Protein AF-A0A950RSN4-F1 (afdb_monomer)

Foldseek 3Di:
DDLVVVLVCLVVQAPFDKDAPPDPCQVVQQDAPQNVDDAHERIETAHQDDSSVLSLLVSCLVVVFDEAEDALRPPNVRSQHDRYGYRYYPLNQADKDADLVVLDIDGGQNHFQLSVCVVQVVSPHDDAAEPDRSHTGNVQLVVFGHDDCCVPHNTSVSVDDDDDDDDSVD

Nearest PDB structures (foldseek):
  6fyg-assembly3_C  TM=9.797E-01  e=1.050E-20  Streptomyces maritimus
  6fye-assembly1_B-2  TM=9.793E-01  e=4.672E-20  Streptomyces maritimus
  4xlo-assembly1_C  TM=9.795E-01  e=1.319E-19  Streptomyces maritimus
  6fyd-assembly1_D  TM=9.767E-01  e=3.273E-19  Streptomyces maritimus
  6fyb-assembly1_A  TM=9.782E-01  e=5.869E-19  Streptomyces maritimus

Sequence (170 aa):
MTIKERVAALPSSLRGRLLRADDEEYETARHIWNGMIDRHPDIVIRAAGAADVVAAVNFAREENLLLAVRAGGHSAAGNGVSDGGVTLDLSLMKGIRVDPAHRTVRAEAGVTWAEFDAETQAFGLATTGGVVSTTGIAGLTLGGGIGWLSRAYGLSADNLLSVDIVTADG

Secondary structure (DSSP, 8-state):
--HHHHHHHGGGG-SSEEE-TTSTTHHHHH--S-TT-----SEEEE-SSHHHHHHHHHHHHHTT--EEEESS---TT-TTS-SSSEEEE-TT---EEEETTTTEEEE-TT-BHHHHHHHHHTTT------SSTTSBHHHHHHT----TTHHHH--TGGG--------TT-

Radius of gyration: 16.84 Å; Cα contacts (8 Å, |Δi|>4): 342; chains: 1; bounding box: 40×31×46 Å

Mean predicted aligned error: 2.59 Å

pLDDT: mean 97.32, std 2.77, range [72.81, 98.81]

Structure (mmCIF, N/CA/C/O backbone):
data_AF-A0A950RSN4-F1
#
_entry.id   AF-A0A950RSN4-F1
#
loop_
_atom_site.group_PDB
_atom_site.id
_atom_site.type_symbol
_atom_site.label_atom_id
_atom_site.label_alt_id
_atom_site.label_comp_id
_atom_site.label_asym_id
_atom_site.label_entity_id
_atom_site.label_seq_id
_atom_site.pdbx_PDB_ins_code
_atom_site.Cartn_x
_atom_site.Cartn_y
_atom_site.Cartn_z
_atom_site.occupancy
_atom_site.B_iso_or_equiv
_atom_site.auth_seq_id
_atom_site.auth_comp_id
_atom_site.auth_asym_id
_atom_site.auth_atom_id
_atom_site.pdbx_PDB_model_num
ATOM 1 N N . MET A 1 1 ? -24.586 -5.580 19.148 1.00 72.81 1 MET A N 1
ATOM 2 C CA . MET A 1 1 ? -23.140 -5.651 19.419 1.00 72.81 1 MET A CA 1
ATOM 3 C C . MET A 1 1 ? -22.617 -4.227 19.394 1.00 72.81 1 MET A C 1
ATOM 5 O O . MET A 1 1 ? -22.988 -3.493 18.488 1.00 72.81 1 MET A O 1
ATOM 9 N N . THR A 1 2 ? -21.877 -3.799 20.409 1.00 89.81 2 THR A N 1
ATOM 10 C CA . THR A 1 2 ? -21.256 -2.466 20.445 1.00 89.81 2 THR A CA 1
ATOM 11 C C . THR A 1 2 ? -20.066 -2.409 19.483 1.00 89.81 2 THR A C 1
ATOM 13 O O . THR A 1 2 ? -19.487 -3.446 19.158 1.00 89.81 2 THR A O 1
ATOM 16 N N . ILE A 1 3 ? -19.648 -1.210 19.065 1.00 87.75 3 ILE A N 1
ATOM 17 C CA . ILE A 1 3 ? -18.449 -1.047 18.226 1.00 87.75 3 ILE A CA 1
ATOM 18 C C . ILE A 1 3 ? -17.203 -1.664 18.883 1.00 87.75 3 ILE A C 1
ATOM 20 O O . ILE A 1 3 ? -16.413 -2.322 18.217 1.00 87.75 3 ILE A O 1
ATOM 24 N N . LYS A 1 4 ? -17.071 -1.559 20.215 1.00 88.88 4 LYS A N 1
ATOM 25 C CA . LYS A 1 4 ? -15.979 -2.189 20.976 1.00 88.88 4 LYS A CA 1
ATOM 26 C C . LYS A 1 4 ? -15.986 -3.710 20.841 1.00 88.88 4 LYS A C 1
ATOM 28 O O . LYS A 1 4 ? -14.938 -4.311 20.625 1.00 88.88 4 LYS A O 1
ATOM 33 N N . GLU A 1 5 ? -17.159 -4.330 20.942 1.00 90.00 5 GLU A N 1
ATOM 34 C CA . GLU A 1 5 ? -17.309 -5.773 20.748 1.00 90.00 5 GLU A CA 1
ATOM 35 C C . GLU A 1 5 ? -16.973 -6.168 19.303 1.00 90.00 5 GLU A C 1
ATOM 37 O O . GLU A 1 5 ? -16.255 -7.144 19.092 1.00 90.00 5 GLU A O 1
ATOM 42 N N . ARG A 1 6 ? -17.429 -5.401 18.300 1.00 91.56 6 ARG A N 1
ATOM 43 C CA . ARG A 1 6 ? -17.130 -5.679 16.884 1.00 91.56 6 ARG A CA 1
ATOM 44 C C . ARG A 1 6 ? -15.639 -5.530 16.566 1.00 91.56 6 ARG A C 1
ATOM 46 O O . ARG A 1 6 ? -15.077 -6.411 15.922 1.00 91.56 6 ARG A O 1
ATOM 53 N N . VAL A 1 7 ? -14.973 -4.507 17.106 1.00 91.69 7 VAL A N 1
ATOM 54 C CA . VAL A 1 7 ? -13.507 -4.355 17.052 1.00 91.69 7 VAL A CA 1
ATOM 55 C C . VAL A 1 7 ? -12.792 -5.531 17.725 1.00 91.69 7 VAL A C 1
ATOM 57 O O . VAL A 1 7 ? -11.740 -5.956 17.251 1.00 91.69 7 VAL A O 1
ATOM 60 N N . ALA A 1 8 ? -13.321 -6.066 18.828 1.00 92.00 8 ALA A N 1
ATOM 61 C CA . ALA A 1 8 ? -12.741 -7.230 19.501 1.00 92.00 8 ALA A CA 1
ATOM 62 C C . ALA A 1 8 ? -12.890 -8.525 18.682 1.00 92.00 8 ALA A C 1
ATOM 64 O O . ALA A 1 8 ? -12.017 -9.388 18.749 1.00 92.00 8 ALA A O 1
ATOM 65 N N . ALA A 1 9 ? -13.955 -8.648 17.885 1.00 92.25 9 ALA A N 1
ATOM 66 C CA . ALA A 1 9 ? -14.208 -9.808 17.030 1.00 92.25 9 ALA A CA 1
ATOM 67 C C . ALA A 1 9 ? -13.478 -9.755 15.673 1.00 92.25 9 ALA A C 1
ATOM 69 O O . ALA A 1 9 ? -13.141 -10.807 15.127 1.00 92.25 9 ALA A O 1
ATOM 70 N N . LEU A 1 10 ? -13.197 -8.557 15.143 1.00 92.38 10 LEU A N 1
ATOM 71 C CA . LEU A 1 10 ? -12.601 -8.351 13.814 1.00 92.38 10 LEU A CA 1
ATOM 72 C C . LEU A 1 10 ? -11.305 -9.149 13.541 1.00 92.38 10 LEU A C 1
ATOM 74 O O . LEU A 1 10 ? -11.171 -9.663 12.428 1.00 92.38 10 LEU A O 1
ATOM 78 N N . PRO A 1 11 ? -10.381 -9.354 14.507 1.00 93.88 11 PRO A N 1
ATOM 79 C CA . PRO A 1 11 ? -9.185 -10.168 14.281 1.00 93.88 11 PRO A CA 1
ATOM 80 C C . PRO A 1 11 ? -9.476 -11.592 13.793 1.00 93.88 11 PRO A C 1
ATOM 82 O O . PRO A 1 11 ? -8.688 -12.142 13.038 1.00 93.88 11 PRO A O 1
ATOM 85 N N . SER A 1 12 ? -10.617 -12.183 14.165 1.00 92.56 12 SER A N 1
ATOM 86 C CA . SER A 1 12 ? -10.988 -13.538 13.724 1.00 92.56 12 SER A CA 1
ATOM 87 C C . SER A 1 12 ? -11.282 -13.646 12.221 1.00 92.56 12 SER A C 1
ATOM 89 O O . SER A 1 12 ? -11.231 -14.741 11.665 1.00 92.56 12 SER A O 1
ATOM 91 N N . SER A 1 13 ? -11.563 -12.518 11.563 1.00 91.31 13 SER A N 1
ATOM 92 C CA . SER A 1 13 ? -11.783 -12.428 10.114 1.00 91.31 13 SER A CA 1
ATOM 93 C C . SER A 1 13 ? -10.570 -11.924 9.329 1.00 91.31 13 SER A C 1
ATOM 95 O O . SER A 1 13 ? -10.645 -11.835 8.106 1.00 91.31 13 SER A O 1
ATOM 97 N N . LEU A 1 14 ? -9.466 -11.594 10.008 1.00 97.06 14 LEU A N 1
ATOM 98 C CA . LEU A 1 14 ? -8.251 -11.067 9.390 1.00 97.06 14 LEU A CA 1
ATOM 99 C C . LEU A 1 14 ? -7.146 -12.126 9.383 1.00 97.06 14 LEU A C 1
ATOM 101 O O . LEU A 1 14 ? -6.966 -12.870 10.345 1.00 97.06 14 LEU A O 1
ATOM 105 N N . ARG A 1 15 ? -6.369 -12.171 8.301 1.00 97.12 15 ARG A N 1
ATOM 106 C CA . ARG A 1 15 ? -5.088 -12.894 8.250 1.00 97.12 15 ARG A CA 1
ATOM 107 C C . ARG A 1 15 ? -3.931 -12.028 8.737 1.00 97.12 15 ARG A C 1
ATOM 109 O O . ARG A 1 15 ? -2.955 -12.548 9.269 1.00 97.12 15 ARG A O 1
ATOM 116 N N . GLY A 1 16 ? -4.035 -10.726 8.502 1.00 96.94 16 GLY A N 1
ATOM 117 C CA . GLY A 1 16 ? -3.139 -9.701 8.999 1.00 96.94 16 GLY A CA 1
ATOM 118 C C . GLY A 1 16 ? -3.394 -9.372 10.465 1.00 96.94 16 GLY A C 1
ATOM 119 O O . GLY A 1 16 ? -3.877 -10.194 11.243 1.00 96.94 16 GLY A O 1
ATOM 120 N N . ARG A 1 17 ? -3.043 -8.149 10.864 1.00 96.75 17 ARG A N 1
ATOM 121 C CA . ARG A 1 17 ? -3.115 -7.720 12.267 1.00 96.75 17 ARG A CA 1
ATOM 122 C C . ARG A 1 17 ? -3.981 -6.489 12.431 1.00 96.75 17 ARG A C 1
ATOM 124 O O . ARG A 1 17 ? -3.953 -5.589 11.600 1.00 96.75 17 ARG A O 1
ATOM 131 N N . LEU A 1 18 ? -4.698 -6.438 13.544 1.00 98.19 18 LEU A N 1
ATOM 132 C CA . LEU A 1 18 ? -5.344 -5.232 14.037 1.00 98.19 18 LEU A CA 1
ATOM 133 C C . LEU A 1 18 ? -4.519 -4.703 15.207 1.00 98.19 18 LEU A C 1
ATOM 135 O O . LEU A 1 18 ? -4.194 -5.475 16.106 1.00 98.19 18 LEU A O 1
ATOM 139 N N . LEU A 1 19 ? -4.199 -3.413 15.172 1.00 98.38 19 LEU A N 1
ATOM 140 C CA . LEU A 1 19 ? -3.484 -2.691 16.217 1.00 98.38 19 LEU A CA 1
ATOM 141 C C . LEU A 1 19 ? -4.392 -1.619 16.826 1.00 98.38 19 LEU A C 1
ATOM 143 O O . LEU A 1 19 ? -5.140 -0.947 16.109 1.00 98.38 19 LEU A O 1
ATOM 147 N N . ARG A 1 20 ? -4.298 -1.456 18.139 1.00 97.19 20 ARG A N 1
ATOM 148 C CA . ARG A 1 20 ? -4.988 -0.472 18.978 1.00 97.19 20 ARG A CA 1
ATOM 149 C C . ARG A 1 20 ? -3.960 0.362 19.732 1.00 97.19 20 ARG A C 1
ATOM 151 O O . ARG A 1 20 ? -2.798 -0.010 19.794 1.00 97.19 20 ARG A O 1
ATOM 158 N N . ALA A 1 21 ? -4.394 1.466 20.335 1.00 96.12 21 ALA A N 1
ATOM 159 C CA . ALA A 1 21 ? -3.505 2.394 21.037 1.00 96.12 21 ALA A CA 1
ATOM 160 C C . ALA A 1 21 ? -2.654 1.760 22.161 1.00 96.12 21 ALA A C 1
ATOM 162 O O . ALA A 1 21 ? -1.629 2.322 22.533 1.00 96.12 21 ALA A O 1
ATOM 163 N N . ASP A 1 22 ? -3.070 0.617 22.712 1.00 96.44 22 ASP A N 1
ATOM 164 C CA . ASP A 1 22 ? -2.346 -0.145 23.734 1.00 96.44 22 ASP A CA 1
ATOM 165 C C . ASP A 1 22 ? -1.348 -1.174 23.170 1.00 96.44 22 ASP A C 1
ATOM 167 O O . ASP A 1 22 ? -0.536 -1.709 23.926 1.00 96.44 22 ASP A O 1
ATOM 171 N N . ASP A 1 23 ? -1.363 -1.434 21.861 1.00 97.69 23 ASP A N 1
ATOM 172 C CA . ASP A 1 23 ? -0.409 -2.328 21.207 1.00 97.69 23 ASP A CA 1
ATOM 173 C C . ASP A 1 23 ? 0.943 -1.631 20.969 1.00 97.69 23 ASP A C 1
ATOM 175 O O . ASP A 1 23 ? 1.007 -0.515 20.455 1.00 97.69 23 ASP A O 1
ATOM 179 N N . GLU A 1 24 ? 2.049 -2.330 21.246 1.00 96.88 24 GLU A N 1
ATOM 180 C CA . GLU A 1 24 ? 3.423 -1.803 21.120 1.00 96.88 24 GLU A CA 1
ATOM 181 C C . GLU A 1 24 ? 3.738 -1.233 19.721 1.00 96.88 24 GLU A C 1
ATOM 183 O O . GLU A 1 24 ? 4.446 -0.238 19.578 1.00 96.88 24 GLU A O 1
ATOM 188 N N . GLU A 1 25 ? 3.180 -1.836 18.669 1.00 96.81 25 GLU A N 1
ATOM 189 C CA . GLU A 1 25 ? 3.423 -1.432 17.279 1.00 96.81 25 GLU A CA 1
ATOM 190 C C . GLU A 1 25 ? 2.577 -0.237 16.816 1.00 96.81 25 GLU A C 1
ATOM 192 O O . GLU A 1 25 ? 2.833 0.299 15.734 1.00 96.81 25 GLU A O 1
ATOM 197 N N . TYR A 1 26 ? 1.575 0.191 17.590 1.00 98.38 26 TYR A N 1
ATOM 198 C CA . TYR A 1 26 ? 0.606 1.205 17.163 1.00 98.38 26 TYR A CA 1
ATOM 199 C C . TYR A 1 26 ? 1.258 2.539 16.799 1.00 98.38 26 TYR A C 1
ATOM 201 O O . TYR A 1 26 ? 0.992 3.081 15.724 1.00 98.38 26 TYR A O 1
ATOM 209 N N . GLU A 1 27 ? 2.168 3.028 17.646 1.00 97.56 27 GLU A N 1
ATOM 210 C CA . GLU A 1 27 ? 2.859 4.301 17.413 1.00 97.56 27 GLU A CA 1
ATOM 211 C C . GLU A 1 27 ? 3.646 4.285 16.100 1.00 97.56 27 GLU A C 1
ATOM 213 O O . GLU A 1 27 ? 3.582 5.222 15.306 1.00 97.56 27 GLU A O 1
ATOM 218 N N . THR A 1 28 ? 4.319 3.174 15.803 1.00 96.12 28 THR A N 1
ATOM 219 C CA . TH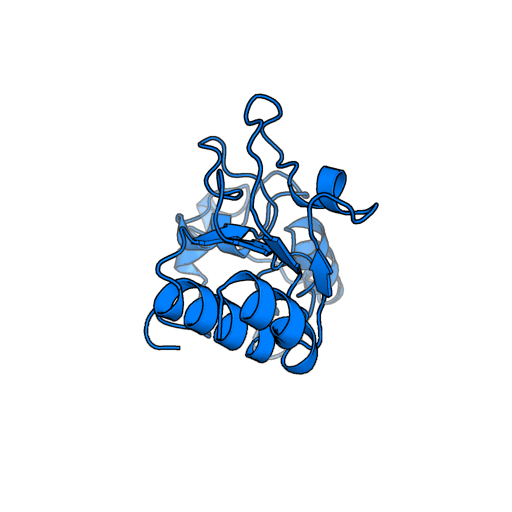R A 1 28 ? 5.043 3.037 14.533 1.00 96.12 28 THR A CA 1
ATOM 220 C C . THR A 1 28 ? 4.074 2.912 13.353 1.00 96.12 28 THR A C 1
ATOM 222 O O . THR A 1 28 ? 4.307 3.474 12.282 1.00 96.12 28 THR A O 1
ATOM 225 N N . ALA A 1 29 ? 2.962 2.195 13.534 1.00 96.69 29 ALA A N 1
ATOM 226 C CA . ALA A 1 29 ? 1.991 1.931 12.478 1.00 96.69 29 ALA A CA 1
ATOM 227 C C . ALA A 1 29 ? 1.175 3.171 12.065 1.00 96.69 29 ALA A C 1
ATOM 229 O O . ALA A 1 29 ? 0.759 3.265 10.906 1.00 96.69 29 ALA A O 1
ATOM 230 N N . ARG A 1 30 ? 0.973 4.143 12.965 1.00 97.38 30 ARG A N 1
ATOM 231 C CA . ARG A 1 30 ? 0.283 5.406 12.644 1.00 97.38 30 ARG A CA 1
ATOM 232 C C . ARG A 1 30 ? 1.200 6.461 12.011 1.00 97.38 30 ARG A C 1
ATOM 234 O O . ARG A 1 30 ? 0.716 7.312 11.268 1.00 97.38 30 ARG A O 1
ATOM 241 N N . HIS A 1 31 ? 2.516 6.411 12.250 1.00 97.00 31 HIS A N 1
ATOM 242 C CA . HIS A 1 31 ? 3.459 7.397 11.701 1.00 97.00 31 HIS A CA 1
ATOM 243 C C . HIS A 1 31 ? 3.618 7.264 10.188 1.00 97.00 31 HIS A C 1
ATOM 245 O O . HIS A 1 31 ? 3.931 6.192 9.665 1.00 97.00 31 HIS A O 1
ATOM 251 N N . ILE A 1 32 ? 3.456 8.380 9.483 1.00 97.50 32 ILE A N 1
ATOM 252 C CA . ILE A 1 32 ? 3.664 8.498 8.037 1.00 97.50 32 ILE A CA 1
ATOM 253 C C . ILE A 1 32 ? 4.906 9.346 7.733 1.00 97.50 32 ILE A C 1
ATOM 255 O O . ILE A 1 32 ? 5.496 9.944 8.626 1.00 97.50 32 ILE A O 1
ATOM 259 N N . TRP A 1 33 ? 5.305 9.421 6.460 1.00 97.38 33 TRP A N 1
ATOM 260 C CA . TRP A 1 33 ? 6.522 10.132 6.051 1.00 97.38 33 TRP A CA 1
ATOM 261 C C . TRP A 1 33 ? 6.514 11.623 6.428 1.00 97.38 33 TRP A C 1
ATOM 263 O O . TRP A 1 33 ? 7.547 12.171 6.809 1.00 97.38 33 TRP A O 1
ATOM 273 N N . ASN A 1 34 ? 5.358 12.291 6.329 1.00 96.94 34 ASN A N 1
ATOM 274 C CA . ASN A 1 34 ? 5.240 13.683 6.753 1.00 96.94 34 ASN A CA 1
ATOM 275 C C . ASN A 1 34 ? 5.122 13.757 8.283 1.00 96.94 34 ASN A C 1
ATOM 277 O O . ASN A 1 34 ? 4.021 13.678 8.823 1.00 96.94 34 ASN A O 1
ATOM 281 N N . GLY A 1 35 ? 6.252 13.969 8.960 1.00 96.31 35 GLY A N 1
ATOM 282 C CA . GLY A 1 35 ? 6.334 14.051 10.423 1.00 96.31 35 GLY A CA 1
ATOM 283 C C . GLY A 1 35 ? 5.607 15.238 11.069 1.00 96.31 35 GLY A C 1
ATOM 284 O O . GLY A 1 35 ? 5.577 15.328 12.289 1.00 96.31 35 GLY A O 1
ATOM 285 N N . MET A 1 36 ? 5.018 16.150 10.287 1.00 97.50 36 MET A N 1
ATOM 286 C CA . MET A 1 36 ? 4.128 17.193 10.819 1.00 97.50 36 MET A CA 1
ATOM 287 C C . MET A 1 36 ? 2.697 16.686 11.058 1.00 97.50 36 MET A C 1
ATOM 289 O O . MET A 1 36 ? 1.896 17.390 11.668 1.00 97.50 36 MET A O 1
ATOM 293 N N . ILE A 1 37 ? 2.348 15.505 10.539 1.00 98.19 37 ILE A N 1
ATOM 294 C CA . ILE A 1 37 ? 1.023 14.904 10.696 1.00 98.19 37 ILE A CA 1
ATOM 295 C C . ILE A 1 37 ? 1.048 13.963 11.899 1.00 98.19 37 ILE A C 1
ATOM 297 O O . ILE A 1 37 ? 1.606 12.871 11.826 1.00 98.19 37 ILE A O 1
ATOM 301 N N . ASP A 1 38 ? 0.395 14.380 12.979 1.00 98.06 38 ASP A N 1
ATOM 302 C CA . ASP A 1 38 ? 0.235 13.600 14.205 1.00 98.06 38 ASP A CA 1
ATOM 303 C C . ASP A 1 38 ? -1.254 13.297 14.426 1.00 98.06 38 ASP A C 1
ATOM 305 O O . ASP A 1 38 ? -2.002 14.120 14.948 1.00 98.06 38 ASP A O 1
ATOM 309 N N . ARG A 1 39 ? -1.710 12.142 13.931 1.00 98.50 39 ARG A N 1
ATOM 310 C CA . ARG A 1 39 ? -3.108 11.690 14.026 1.00 98.50 39 ARG A CA 1
ATOM 311 C C . ARG A 1 39 ? -3.193 10.340 14.726 1.00 98.50 39 ARG A C 1
ATOM 313 O O . ARG A 1 39 ? -2.227 9.570 14.698 1.00 98.50 39 ARG A O 1
ATOM 320 N N . HIS A 1 40 ? -4.349 10.064 15.324 1.00 98.50 40 HIS A N 1
ATOM 321 C CA . HIS A 1 40 ? -4.553 8.894 16.176 1.00 98.50 40 HIS A CA 1
ATOM 322 C C . HIS A 1 40 ? -5.770 8.082 15.699 1.00 98.50 40 HIS A C 1
ATOM 324 O O . HIS A 1 40 ? -6.890 8.355 16.127 1.00 98.50 40 HIS A O 1
ATOM 330 N N . PRO A 1 41 ? -5.588 7.095 14.798 1.00 98.50 41 PRO A N 1
ATOM 331 C CA . PRO A 1 41 ? -6.655 6.174 14.401 1.00 98.50 41 PRO A CA 1
ATOM 332 C C . PRO A 1 41 ? -7.192 5.385 15.600 1.00 98.50 41 PRO A C 1
ATOM 334 O O . PRO A 1 41 ? -6.404 4.992 16.460 1.00 98.50 41 PRO A O 1
ATOM 337 N N . ASP A 1 42 ? -8.488 5.057 15.625 1.00 98.19 42 ASP A N 1
ATOM 338 C CA . ASP A 1 42 ? -9.029 4.168 16.668 1.00 98.19 42 ASP A CA 1
ATOM 339 C C . ASP A 1 42 ? -8.442 2.757 16.527 1.00 98.19 42 ASP A C 1
ATOM 341 O O . ASP A 1 42 ? -8.140 2.091 17.520 1.00 98.19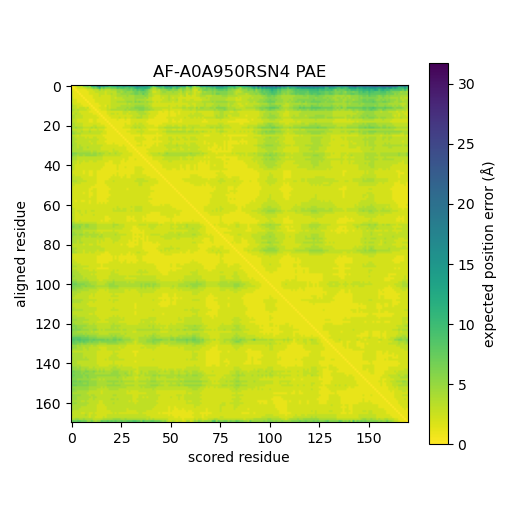 42 ASP A O 1
ATOM 345 N N . ILE A 1 43 ? -8.262 2.312 15.277 1.00 98.44 43 ILE A N 1
ATOM 346 C CA . ILE A 1 43 ? -7.599 1.055 14.927 1.00 98.44 43 ILE A CA 1
ATOM 347 C C . ILE A 1 43 ? -6.737 1.201 13.668 1.00 98.44 43 ILE A C 1
ATOM 349 O O . ILE A 1 43 ? -7.073 1.935 12.732 1.00 98.44 43 ILE A O 1
ATOM 353 N N . VAL A 1 44 ? -5.654 0.426 13.609 1.00 98.75 44 VAL A N 1
ATOM 354 C CA . VAL A 1 44 ? -4.860 0.216 12.392 1.00 98.75 44 VAL A CA 1
ATOM 355 C C . VAL A 1 44 ? -4.981 -1.242 11.965 1.00 98.75 44 VAL A C 1
ATOM 357 O O . VAL A 1 44 ? -4.665 -2.143 12.737 1.00 98.75 44 VAL A O 1
ATOM 360 N N . ILE A 1 45 ? -5.424 -1.497 10.736 1.00 98.69 45 ILE A N 1
ATOM 361 C CA . ILE A 1 45 ? -5.493 -2.845 10.161 1.00 98.69 45 ILE A CA 1
ATOM 362 C C . ILE A 1 45 ? -4.324 -3.004 9.196 1.00 98.69 45 ILE A C 1
ATOM 364 O O . ILE A 1 45 ? -4.324 -2.398 8.129 1.00 98.69 45 ILE A O 1
ATOM 368 N N . ARG A 1 46 ? -3.334 -3.821 9.557 1.00 98.56 46 ARG A N 1
ATOM 369 C CA . ARG A 1 46 ? -2.211 -4.192 8.690 1.00 98.56 46 ARG A CA 1
ATOM 370 C C . ARG A 1 46 ? -2.605 -5.416 7.873 1.00 98.56 46 ARG A C 1
ATOM 372 O O . ARG A 1 46 ? -2.552 -6.538 8.379 1.00 98.56 46 ARG A O 1
ATOM 379 N N . ALA A 1 47 ? -3.052 -5.190 6.643 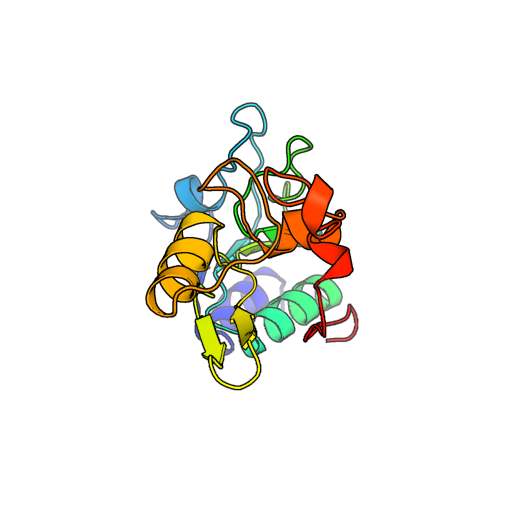1.00 98.62 47 ALA A N 1
ATOM 380 C CA . ALA A 1 47 ? -3.597 -6.223 5.771 1.00 98.62 47 ALA A CA 1
ATOM 381 C C . ALA A 1 47 ? -2.502 -7.157 5.244 1.00 98.62 47 ALA A C 1
ATOM 383 O O . ALA A 1 47 ? -1.473 -6.702 4.749 1.00 98.62 47 ALA A O 1
ATOM 384 N N . ALA A 1 48 ? -2.752 -8.465 5.294 1.00 98.12 48 ALA A N 1
ATOM 385 C CA . ALA A 1 48 ? -1.894 -9.484 4.689 1.00 98.12 48 ALA A CA 1
ATOM 386 C C . ALA A 1 48 ? -2.327 -9.861 3.260 1.00 98.12 48 ALA A C 1
ATOM 388 O O . ALA A 1 48 ? -1.656 -10.650 2.600 1.00 98.12 48 ALA A O 1
ATOM 389 N N . GLY A 1 49 ? -3.463 -9.347 2.779 1.00 97.81 49 GLY A N 1
ATOM 390 C CA . GLY A 1 49 ? -3.962 -9.620 1.434 1.00 97.81 49 GLY A CA 1
ATOM 391 C C . GLY A 1 49 ? -5.364 -9.065 1.184 1.00 97.81 49 GLY A C 1
ATOM 392 O O . GLY A 1 49 ? -5.963 -8.429 2.049 1.00 97.81 49 GLY A O 1
ATOM 393 N N . ALA A 1 50 ? -5.914 -9.350 0.001 1.00 97.50 50 ALA A N 1
ATOM 394 C CA . ALA A 1 50 ? -7.187 -8.784 -0.459 1.00 97.50 50 ALA A CA 1
ATOM 395 C C . ALA A 1 50 ? -8.387 -9.079 0.464 1.00 97.50 50 ALA A C 1
ATOM 397 O O . ALA A 1 50 ? -9.238 -8.215 0.645 1.00 97.50 50 ALA A O 1
ATOM 398 N N . ALA A 1 51 ? -8.444 -10.259 1.091 1.00 97.94 51 ALA A N 1
ATOM 399 C CA . ALA A 1 51 ? -9.525 -10.595 2.024 1.00 97.94 51 ALA A CA 1
ATOM 400 C C . ALA A 1 51 ? -9.565 -9.652 3.242 1.00 97.94 51 ALA A C 1
ATOM 402 O O . ALA A 1 51 ? -10.644 -9.262 3.683 1.00 97.94 51 ALA A O 1
ATOM 403 N N . ASP A 1 52 ? -8.398 -9.227 3.736 1.00 98.62 52 ASP A N 1
ATOM 404 C CA . ASP A 1 52 ? -8.309 -8.270 4.841 1.00 98.62 52 ASP A CA 1
ATOM 405 C C . ASP A 1 52 ? -8.722 -6.864 4.395 1.00 98.62 52 ASP A C 1
ATOM 407 O O . ASP A 1 52 ? -9.347 -6.137 5.163 1.00 98.62 52 ASP A O 1
ATOM 411 N N . VAL A 1 53 ? -8.414 -6.488 3.147 1.00 98.62 53 VAL A N 1
ATOM 412 C CA . VAL A 1 53 ? -8.862 -5.218 2.547 1.00 98.62 53 VAL A CA 1
ATOM 413 C C . VAL A 1 53 ? -10.388 -5.181 2.477 1.00 98.62 53 VAL A C 1
ATOM 415 O O . VAL A 1 53 ? -10.991 -4.216 2.939 1.00 98.62 53 VAL A O 1
ATOM 418 N N . VAL A 1 54 ? -11.016 -6.250 1.978 1.00 98.50 54 VAL A N 1
ATOM 419 C CA . VAL A 1 54 ? -12.482 -6.393 1.939 1.00 98.50 54 VAL A CA 1
ATOM 420 C C . VAL A 1 54 ? -13.075 -6.306 3.347 1.00 98.50 54 VAL A C 1
ATOM 422 O O . VAL A 1 54 ? -14.028 -5.560 3.572 1.00 98.50 54 VAL A O 1
ATOM 425 N N . ALA A 1 55 ? -12.499 -7.019 4.320 1.00 98.25 55 ALA A N 1
ATOM 426 C CA . ALA A 1 55 ? -12.959 -6.976 5.706 1.00 98.25 55 ALA A CA 1
ATOM 427 C C . ALA A 1 55 ? -12.852 -5.564 6.311 1.00 98.25 55 ALA A C 1
ATOM 429 O O . ALA A 1 55 ? -13.794 -5.101 6.951 1.00 98.25 55 ALA A O 1
ATOM 430 N N . ALA A 1 56 ? -11.744 -4.857 6.075 1.00 98.31 56 ALA A N 1
ATOM 431 C CA . ALA A 1 56 ? -11.530 -3.499 6.568 1.00 98.31 56 ALA A CA 1
ATOM 432 C C . ALA A 1 56 ? -12.497 -2.482 5.941 1.00 98.31 56 ALA A C 1
ATOM 434 O O . ALA A 1 56 ? -13.058 -1.654 6.660 1.00 98.31 56 ALA A O 1
ATOM 435 N N . VAL A 1 57 ? -12.725 -2.558 4.624 1.00 98.56 57 VAL A N 1
ATOM 436 C CA . VAL A 1 57 ? -13.664 -1.67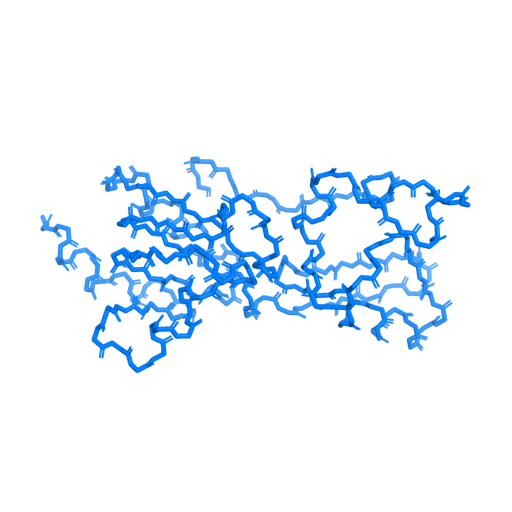4 3.914 1.00 98.56 57 VAL A CA 1
ATOM 437 C C . VAL A 1 57 ? -15.096 -1.905 4.393 1.00 98.56 57 VAL A C 1
ATOM 439 O O . VAL A 1 57 ? -15.782 -0.948 4.757 1.00 98.56 57 VAL A O 1
ATOM 442 N N . ASN A 1 58 ? -15.528 -3.166 4.474 1.00 98.06 58 ASN A N 1
ATOM 443 C CA . ASN A 1 58 ? -16.855 -3.512 4.981 1.00 98.06 58 ASN A CA 1
ATOM 444 C C . ASN A 1 58 ? -17.041 -3.059 6.432 1.00 98.06 58 ASN A C 1
ATOM 446 O O . ASN A 1 58 ? -18.066 -2.463 6.757 1.00 98.06 58 ASN A O 1
ATOM 450 N N . PHE A 1 59 ? -16.036 -3.271 7.287 1.00 97.75 59 PHE A N 1
ATOM 451 C CA . PHE A 1 59 ? -16.073 -2.833 8.678 1.00 97.75 59 PHE A CA 1
ATOM 452 C C . PHE A 1 59 ? -16.208 -1.310 8.797 1.00 97.75 59 PHE A C 1
ATOM 454 O O . PHE A 1 59 ? -17.101 -0.829 9.492 1.00 97.75 59 PHE A O 1
ATOM 461 N N . ALA A 1 60 ? -15.375 -0.546 8.082 1.00 97.94 60 ALA A N 1
ATOM 462 C CA . ALA A 1 60 ? -15.438 0.913 8.106 1.00 97.94 60 ALA A CA 1
ATOM 463 C C . ALA A 1 60 ? -16.791 1.439 7.602 1.00 97.94 60 ALA A C 1
ATOM 465 O O . ALA A 1 60 ? -17.359 2.346 8.209 1.00 97.94 60 ALA A O 1
ATOM 466 N N . ARG A 1 61 ? -17.349 0.835 6.544 1.00 97.81 61 ARG A N 1
ATOM 467 C CA . ARG A 1 61 ? -18.687 1.167 6.031 1.00 97.81 61 ARG A CA 1
ATOM 468 C C . ARG A 1 61 ? -19.780 0.882 7.059 1.00 97.81 61 ARG A C 1
ATOM 470 O O . ARG A 1 61 ? -20.620 1.739 7.312 1.00 97.81 61 ARG A O 1
ATOM 477 N N . GLU A 1 62 ? -19.803 -0.324 7.618 1.00 96.75 62 GLU A N 1
ATOM 478 C CA . GLU A 1 62 ? -20.865 -0.780 8.523 1.00 96.75 62 GLU A CA 1
ATOM 479 C C . GLU A 1 62 ? -20.871 -0.035 9.858 1.00 96.75 62 GLU A C 1
ATOM 481 O O . GLU A 1 62 ? -21.929 0.118 10.461 1.00 96.75 62 GLU A O 1
ATOM 486 N N . GLU A 1 63 ? -19.705 0.426 10.308 1.00 96.44 63 GLU A N 1
ATOM 487 C CA . GLU A 1 63 ? -19.547 1.236 11.521 1.00 96.44 63 GLU A CA 1
ATOM 488 C C . GLU A 1 63 ? -19.540 2.746 11.247 1.00 96.44 63 GLU A C 1
ATOM 490 O O . GLU A 1 63 ? -19.422 3.538 12.181 1.00 96.44 63 GLU A O 1
ATOM 495 N N . ASN A 1 64 ? -19.667 3.163 9.981 1.00 96.38 64 ASN A N 1
ATOM 496 C CA . ASN A 1 64 ? -19.596 4.564 9.557 1.00 96.38 64 ASN A CA 1
ATOM 497 C C . ASN A 1 64 ? -18.332 5.286 10.081 1.00 96.38 64 ASN A C 1
ATOM 499 O O . ASN A 1 64 ? -18.395 6.395 10.617 1.00 96.38 64 ASN A O 1
ATOM 503 N N . LEU A 1 65 ? -17.178 4.631 9.945 1.00 97.75 65 LEU A N 1
ATOM 504 C CA . LEU A 1 65 ? -15.879 5.144 10.372 1.00 97.75 65 LEU A CA 1
ATOM 505 C C . LEU A 1 65 ? -15.126 5.778 9.206 1.00 97.75 65 LEU A C 1
ATOM 507 O O . LEU A 1 65 ? -15.150 5.281 8.079 1.00 97.75 65 LEU A O 1
ATOM 511 N N . LEU A 1 66 ? -14.383 6.847 9.500 1.00 98.44 66 LEU A N 1
ATOM 512 C CA . LEU A 1 66 ? -13.412 7.397 8.560 1.00 98.44 66 LEU A CA 1
ATOM 513 C C . LEU A 1 66 ? -12.373 6.322 8.220 1.00 98.44 66 LEU A C 1
ATOM 515 O O . LEU A 1 66 ? -11.763 5.755 9.124 1.00 98.44 66 LEU A O 1
ATOM 519 N N . LEU A 1 67 ? -12.156 6.076 6.929 1.00 98.69 67 LEU A N 1
ATOM 520 C CA . LEU A 1 67 ? -11.156 5.133 6.436 1.00 98.69 67 LEU A CA 1
ATOM 521 C C . LEU A 1 67 ? -10.015 5.887 5.747 1.00 98.69 67 LEU A C 1
ATOM 523 O O . LEU A 1 67 ? -10.220 6.522 4.713 1.00 98.69 67 LEU A O 1
ATOM 527 N N . ALA A 1 68 ? -8.806 5.783 6.295 1.00 98.75 68 ALA A N 1
ATOM 528 C CA . ALA A 1 68 ? -7.573 6.148 5.604 1.00 98.75 68 ALA A CA 1
ATOM 529 C C . ALA A 1 68 ? -6.903 4.892 5.036 1.00 98.75 68 ALA A C 1
ATOM 531 O O . ALA A 1 68 ? -6.898 3.844 5.678 1.00 98.75 68 ALA A O 1
ATOM 532 N N . VAL A 1 69 ? -6.309 4.998 3.846 1.00 98.69 69 VAL A N 1
ATOM 533 C CA . VAL A 1 69 ? -5.596 3.887 3.197 1.00 98.69 69 VAL A CA 1
ATOM 534 C C . VAL A 1 69 ? -4.133 4.258 3.013 1.00 98.69 69 VAL A C 1
ATOM 536 O O . VAL A 1 69 ? -3.797 5.309 2.460 1.00 98.69 69 VAL A O 1
ATOM 539 N N . ARG A 1 70 ? -3.246 3.371 3.459 1.00 98.25 70 ARG A N 1
ATOM 540 C CA . ARG A 1 70 ? -1.801 3.563 3.454 1.00 98.25 70 ARG A CA 1
ATOM 541 C C . ARG A 1 70 ? -1.114 2.474 2.640 1.00 98.25 70 ARG A C 1
ATOM 543 O O . ARG A 1 70 ? -1.210 1.301 2.961 1.00 98.25 70 ARG A O 1
ATOM 550 N N . ALA A 1 71 ? -0.348 2.890 1.634 1.00 96.25 71 ALA A N 1
ATOM 551 C CA . ALA A 1 71 ? 0.696 2.070 1.016 1.00 96.25 71 ALA A CA 1
ATOM 552 C C . ALA A 1 71 ? 2.067 2.448 1.615 1.00 96.25 71 ALA A C 1
ATOM 554 O O . ALA A 1 71 ? 2.334 2.195 2.783 1.00 96.25 71 ALA A O 1
ATOM 555 N N . GLY A 1 72 ? 2.914 3.166 0.870 1.00 95.69 72 GLY A N 1
ATOM 556 C CA . GLY A 1 72 ? 4.219 3.633 1.366 1.00 95.69 72 GLY A CA 1
ATOM 557 C C . GLY A 1 72 ? 4.179 4.824 2.337 1.00 95.69 72 GLY A C 1
ATOM 558 O O . GLY A 1 72 ? 5.224 5.284 2.770 1.00 95.69 72 GLY A O 1
ATOM 559 N N . GLY A 1 73 ? 3.006 5.384 2.663 1.00 96.69 73 GLY A N 1
ATOM 560 C CA . GLY A 1 73 ? 2.887 6.478 3.646 1.00 96.69 73 GLY A CA 1
ATOM 561 C C . GLY A 1 73 ? 3.447 7.845 3.212 1.00 96.69 73 GLY A C 1
ATOM 562 O O . GLY A 1 73 ? 3.617 8.724 4.049 1.00 96.69 73 GLY A O 1
ATOM 563 N N . HIS A 1 74 ? 3.709 8.054 1.917 1.00 98.00 74 HIS A N 1
ATOM 564 C CA . HIS A 1 74 ? 4.349 9.264 1.368 1.00 98.00 74 HIS A CA 1
ATOM 565 C C . HIS A 1 74 ? 3.393 10.428 1.026 1.00 98.00 74 HIS A C 1
ATOM 567 O O . HIS A 1 74 ? 3.792 11.390 0.373 1.00 98.00 74 HIS A O 1
ATOM 573 N N . SER A 1 75 ? 2.121 10.373 1.439 1.00 96.81 75 SER A N 1
ATOM 574 C CA . SER A 1 75 ? 1.185 11.475 1.176 1.00 96.81 75 SER A CA 1
ATOM 575 C C . SER A 1 75 ? 1.609 12.736 1.934 1.00 96.81 75 SER A C 1
ATOM 577 O O . SER A 1 75 ? 1.501 12.788 3.158 1.00 96.81 75 SER A O 1
ATOM 579 N N . ALA A 1 76 ? 2.031 13.778 1.211 1.00 95.81 76 ALA A N 1
ATOM 580 C CA . ALA A 1 76 ? 2.383 15.068 1.808 1.00 95.81 76 ALA A CA 1
ATOM 581 C C . ALA A 1 76 ? 1.194 15.717 2.543 1.00 95.81 76 ALA A C 1
ATOM 583 O O . ALA A 1 76 ? 1.384 16.355 3.572 1.00 95.81 76 ALA A O 1
ATOM 584 N N . ALA A 1 77 ? -0.033 15.494 2.061 1.00 97.19 77 ALA A N 1
ATOM 585 C CA . ALA A 1 77 ? -1.267 15.971 2.692 1.00 97.19 77 ALA A CA 1
ATOM 586 C C . ALA A 1 77 ? -1.704 15.140 3.918 1.00 97.19 77 ALA A C 1
ATOM 588 O O . ALA A 1 77 ? -2.678 15.479 4.587 1.00 97.19 77 ALA A O 1
ATOM 589 N N . GLY A 1 78 ? -1.007 14.040 4.215 1.00 97.00 78 GLY A N 1
ATOM 590 C CA . GLY A 1 78 ? -1.316 13.186 5.356 1.00 97.00 78 GLY A CA 1
ATOM 591 C C . GLY A 1 78 ? -2.472 12.210 5.143 1.00 97.00 78 GLY A C 1
ATOM 592 O O . GLY A 1 78 ? -3.020 11.704 6.113 1.00 97.00 78 GLY A O 1
ATOM 593 N N . ASN A 1 79 ? -2.855 11.906 3.900 1.00 97.75 79 ASN A N 1
ATOM 594 C CA . ASN A 1 79 ? -4.031 11.064 3.614 1.00 97.75 79 ASN A CA 1
ATOM 595 C C . ASN A 1 79 ? -3.845 9.577 3.974 1.00 97.75 79 ASN A C 1
ATOM 597 O O . ASN A 1 79 ? -4.798 8.808 3.911 1.00 97.75 79 ASN A O 1
ATOM 601 N N . GLY A 1 80 ? -2.625 9.165 4.333 1.00 97.50 80 GLY A N 1
ATOM 602 C CA . GLY A 1 80 ? -2.306 7.790 4.725 1.00 97.50 80 GLY A CA 1
ATOM 603 C C . GLY A 1 80 ? -2.591 7.460 6.192 1.00 97.50 80 GLY A C 1
ATOM 604 O O . GLY A 1 80 ? -2.221 6.379 6.629 1.00 97.50 80 GLY A O 1
ATOM 605 N N . VAL A 1 81 ? -3.174 8.378 6.965 1.00 98.56 81 VAL A N 1
ATOM 606 C CA . VAL A 1 81 ? -3.535 8.142 8.368 1.00 98.56 81 VAL A CA 1
ATOM 607 C C . VAL A 1 81 ? -4.781 8.947 8.737 1.00 98.56 81 VAL A C 1
ATOM 609 O O . VAL A 1 81 ? -4.911 10.126 8.384 1.00 98.56 81 VAL A O 1
ATOM 612 N N . SER A 1 82 ? -5.714 8.290 9.419 1.00 98.25 82 SER A N 1
ATOM 613 C CA . SER A 1 82 ? -6.957 8.881 9.917 1.00 98.25 82 SER A CA 1
ATOM 614 C C . SER A 1 82 ? -6.759 9.494 11.308 1.00 98.25 82 SER A C 1
ATOM 616 O O . SER A 1 82 ? -5.842 9.116 12.031 1.00 98.25 82 SER A O 1
ATOM 618 N N . ASP A 1 83 ? -7.610 10.451 11.677 1.00 97.81 83 ASP A N 1
ATOM 619 C CA . ASP A 1 83 ? -7.742 10.912 13.064 1.00 97.81 83 ASP A CA 1
ATOM 620 C C . ASP A 1 83 ? -9.074 10.387 13.606 1.00 97.81 83 ASP A C 1
ATOM 622 O O . ASP A 1 83 ? -10.132 10.724 13.067 1.00 97.81 83 ASP A O 1
ATOM 626 N N . GLY A 1 84 ? -9.016 9.460 14.563 1.00 97.50 84 GLY A N 1
ATOM 627 C CA . GLY A 1 84 ? -10.088 8.491 14.803 1.00 97.50 84 GLY A CA 1
ATOM 628 C C . GLY A 1 84 ? -10.291 7.526 13.623 1.00 97.50 84 GLY A C 1
ATOM 629 O O . GLY A 1 84 ? -9.564 7.546 12.625 1.00 97.50 84 GLY A O 1
ATOM 630 N N . GLY A 1 85 ? -11.278 6.640 13.721 1.00 97.56 85 GLY A N 1
ATOM 631 C CA . GLY A 1 85 ? -11.652 5.708 12.657 1.00 97.56 85 GLY A CA 1
ATOM 632 C C . GLY A 1 85 ? -10.616 4.614 12.377 1.00 97.56 85 GLY A C 1
ATOM 633 O O . GLY A 1 85 ? -9.954 4.104 13.280 1.00 97.56 85 GLY A O 1
ATOM 634 N N . VAL A 1 86 ? -10.498 4.226 11.108 1.00 98.56 86 VAL A N 1
ATOM 635 C CA . VAL A 1 86 ? -9.690 3.093 10.645 1.00 98.56 86 VAL A CA 1
ATOM 636 C C . VAL A 1 86 ? -8.575 3.582 9.731 1.00 98.56 86 VAL A C 1
ATOM 638 O O . VAL A 1 86 ? -8.822 4.243 8.724 1.00 98.56 86 VAL A O 1
ATOM 641 N N . THR A 1 87 ? -7.343 3.173 10.019 1.00 98.81 87 THR A N 1
ATOM 642 C CA . THR A 1 87 ? -6.255 3.222 9.036 1.00 98.81 87 THR A CA 1
ATOM 643 C C . THR A 1 87 ? -5.986 1.816 8.510 1.00 98.81 87 THR A C 1
ATOM 645 O O . THR A 1 87 ? -5.562 0.933 9.251 1.00 98.81 87 THR A O 1
ATOM 648 N N . LEU A 1 88 ? -6.238 1.599 7.222 1.00 98.81 88 LEU A N 1
ATOM 649 C CA . LEU A 1 88 ? -5.895 0.375 6.508 1.00 98.81 88 LEU A CA 1
ATOM 650 C C . LEU A 1 88 ? -4.472 0.491 5.955 1.00 98.81 88 LEU A C 1
ATOM 652 O O . LEU A 1 88 ? -4.218 1.211 4.990 1.00 98.81 88 LEU A O 1
ATOM 656 N N . ASP A 1 89 ? -3.549 -0.229 6.579 1.00 98.75 89 ASP A N 1
ATOM 657 C CA . ASP A 1 89 ? -2.145 -0.312 6.207 1.00 98.75 89 ASP A CA 1
ATOM 658 C C . ASP A 1 89 ? -1.894 -1.526 5.303 1.00 98.75 89 ASP A C 1
ATOM 660 O O . ASP A 1 89 ? -1.974 -2.680 5.723 1.00 98.75 89 ASP A O 1
ATOM 664 N N . LEU A 1 90 ? -1.567 -1.255 4.043 1.00 98.75 90 LEU A N 1
ATOM 665 C CA . LEU A 1 90 ? -1.251 -2.251 3.023 1.00 98.75 90 LEU A CA 1
ATOM 666 C C . LEU A 1 90 ? 0.235 -2.622 3.027 1.00 98.75 90 LEU A C 1
ATOM 668 O O . LEU A 1 90 ? 0.649 -3.420 2.193 1.00 98.75 90 LEU A O 1
ATOM 672 N N . SER A 1 91 ? 1.056 -2.056 3.921 1.00 98.00 91 SER A N 1
ATOM 673 C CA . SER A 1 91 ? 2.517 -2.203 3.897 1.00 98.00 91 SER A CA 1
ATOM 674 C C . SER A 1 91 ? 3.015 -3.645 3.984 1.00 98.00 91 SER A C 1
ATOM 676 O O . SER A 1 91 ? 4.144 -3.894 3.587 1.00 98.00 91 SER A O 1
ATOM 678 N N . LEU A 1 92 ? 2.210 -4.600 4.457 1.00 97.94 92 LEU A N 1
ATOM 679 C CA . LEU A 1 92 ? 2.582 -6.019 4.490 1.00 97.94 92 LEU A CA 1
ATOM 680 C C . LEU A 1 92 ? 2.275 -6.767 3.179 1.00 97.94 92 LEU A C 1
ATOM 682 O O . LEU A 1 92 ? 2.770 -7.875 2.985 1.00 97.94 92 LEU A O 1
ATOM 686 N N . MET A 1 93 ? 1.510 -6.167 2.264 1.00 98.62 93 MET A N 1
ATOM 687 C CA . MET A 1 93 ? 1.193 -6.736 0.952 1.00 98.62 93 MET A CA 1
ATOM 688 C C . MET A 1 93 ? 2.352 -6.470 -0.023 1.00 98.62 93 MET A C 1
ATOM 690 O O . MET A 1 93 ? 2.381 -5.447 -0.717 1.00 98.62 93 MET A O 1
ATOM 694 N N . LYS A 1 94 ? 3.348 -7.362 -0.007 1.00 98.44 94 LYS A N 1
ATOM 695 C CA . LYS A 1 94 ? 4.644 -7.231 -0.700 1.00 98.44 94 LYS A CA 1
ATOM 696 C C . LYS A 1 94 ? 4.850 -8.189 -1.877 1.00 98.44 94 LYS A C 1
ATOM 698 O O . LYS A 1 94 ? 5.949 -8.254 -2.418 1.00 98.44 94 LYS A O 1
ATOM 703 N N . GLY A 1 95 ? 3.835 -8.951 -2.276 1.00 98.50 95 GLY A N 1
ATOM 704 C CA . GLY A 1 95 ? 3.938 -9.895 -3.385 1.00 98.50 95 GLY A CA 1
ATOM 705 C C . GLY A 1 95 ? 4.296 -9.207 -4.705 1.00 98.50 95 GLY A C 1
ATOM 706 O O . GLY A 1 95 ? 3.641 -8.248 -5.108 1.00 98.50 95 GLY A O 1
ATOM 707 N N . ILE A 1 96 ? 5.315 -9.713 -5.400 1.00 98.81 96 ILE A N 1
ATOM 708 C CA . ILE A 1 96 ? 5.727 -9.256 -6.733 1.00 98.81 96 ILE A CA 1
ATOM 709 C C . ILE A 1 96 ? 5.921 -10.488 -7.620 1.00 98.81 96 ILE A C 1
ATOM 711 O O . ILE A 1 96 ? 6.563 -11.460 -7.230 1.00 98.81 96 ILE A O 1
ATOM 715 N N . ARG A 1 97 ? 5.347 -10.463 -8.823 1.00 98.56 97 ARG A N 1
ATOM 716 C CA . ARG A 1 97 ? 5.513 -11.501 -9.842 1.00 98.56 97 ARG A CA 1
ATOM 717 C C . ARG A 1 97 ? 5.863 -10.853 -11.170 1.00 98.56 97 ARG A C 1
ATOM 719 O O . ARG A 1 97 ? 5.034 -10.156 -11.753 1.00 98.56 97 ARG A O 1
ATOM 726 N N . VAL A 1 98 ? 7.063 -11.134 -11.659 1.00 98.81 98 VAL A N 1
ATOM 727 C CA . VAL A 1 98 ? 7.543 -10.685 -12.969 1.00 98.81 98 VAL A CA 1
ATOM 728 C C . VAL A 1 98 ? 7.311 -11.790 -14.000 1.00 98.81 98 VAL A C 1
ATOM 730 O O . VAL A 1 98 ? 7.577 -12.962 -13.734 1.00 98.81 98 VAL A O 1
ATOM 733 N N . ASP A 1 99 ? 6.812 -11.421 -15.175 1.00 98.62 99 ASP A N 1
ATOM 734 C CA . ASP A 1 99 ? 6.749 -12.266 -16.366 1.00 98.62 99 ASP A CA 1
ATOM 735 C C . ASP A 1 99 ? 7.732 -11.713 -17.411 1.00 98.62 99 ASP A C 1
ATOM 737 O O . ASP A 1 99 ? 7.416 -10.744 -18.109 1.00 98.62 99 ASP A O 1
ATOM 741 N N . PRO A 1 100 ? 8.938 -12.299 -17.536 1.00 98.19 100 PRO A N 1
ATOM 742 C CA . PRO A 1 100 ? 9.948 -11.805 -18.467 1.00 98.19 100 PRO A CA 1
ATOM 743 C C . PRO A 1 100 ? 9.576 -12.001 -19.937 1.00 98.19 100 PRO A C 1
ATOM 745 O O . PRO A 1 100 ? 10.018 -11.227 -20.784 1.00 98.19 100 PRO A O 1
ATOM 748 N N . ALA A 1 101 ? 8.765 -13.018 -20.248 1.00 98.31 101 ALA A N 1
ATOM 749 C CA . ALA A 1 101 ? 8.372 -13.328 -21.619 1.00 98.31 101 ALA A CA 1
ATOM 750 C C . ALA A 1 101 ? 7.386 -12.283 -22.152 1.00 98.31 101 ALA A C 1
ATOM 752 O O . ALA A 1 101 ? 7.544 -11.795 -23.270 1.00 98.31 101 ALA A O 1
ATOM 753 N N . HIS A 1 102 ? 6.411 -11.894 -21.328 1.00 98.25 102 HIS A N 1
ATOM 754 C CA . HIS A 1 102 ? 5.437 -10.854 -21.670 1.00 98.25 102 HIS A CA 1
ATOM 755 C C . HIS A 1 102 ? 5.878 -9.447 -21.247 1.00 98.25 102 HIS A C 1
ATOM 757 O O . HIS A 1 102 ? 5.219 -8.472 -21.602 1.00 98.25 102 HIS A O 1
ATOM 763 N N . ARG A 1 103 ? 6.999 -9.330 -20.523 1.00 98.44 103 ARG A N 1
ATOM 764 C CA . ARG A 1 103 ? 7.548 -8.078 -19.977 1.00 98.44 103 ARG A CA 1
ATOM 765 C C . ARG A 1 103 ? 6.541 -7.329 -19.103 1.00 98.44 103 ARG A C 1
ATOM 767 O O . ARG A 1 103 ? 6.431 -6.107 -19.175 1.00 98.44 103 ARG A O 1
ATOM 774 N N . THR A 1 104 ? 5.809 -8.067 -18.276 1.00 98.69 104 THR A N 1
ATOM 775 C CA . THR A 1 104 ? 4.825 -7.515 -17.339 1.00 98.69 104 THR A CA 1
ATOM 776 C C . THR A 1 104 ? 5.205 -7.842 -15.902 1.00 98.69 104 THR A C 1
ATOM 778 O O . THR A 1 104 ? 5.980 -8.757 -15.624 1.00 98.69 104 THR A O 1
ATOM 781 N N . VAL A 1 105 ? 4.665 -7.069 -14.966 1.00 98.69 105 VAL A N 1
ATOM 782 C CA . VAL A 1 105 ? 4.842 -7.293 -13.534 1.00 98.69 105 VAL A CA 1
ATOM 783 C C . VAL A 1 105 ? 3.520 -7.059 -12.827 1.00 98.69 105 VAL A C 1
ATOM 785 O O . VAL A 1 105 ? 2.817 -6.085 -13.091 1.00 98.69 105 VAL A O 1
ATOM 788 N N . ARG A 1 106 ? 3.178 -7.977 -11.927 1.00 98.75 106 ARG A N 1
ATOM 789 C CA . ARG A 1 106 ? 2.056 -7.848 -11.005 1.00 98.75 106 ARG A CA 1
ATOM 790 C C . ARG A 1 106 ? 2.622 -7.673 -9.607 1.00 98.75 106 ARG A C 1
ATOM 792 O O . ARG A 1 106 ? 3.309 -8.563 -9.116 1.00 98.75 106 ARG A O 1
ATOM 799 N N . ALA A 1 107 ? 2.344 -6.532 -8.993 1.00 98.69 107 ALA A N 1
ATOM 800 C CA . ALA A 1 107 ? 2.838 -6.177 -7.673 1.00 98.69 107 ALA A CA 1
ATOM 801 C C . ALA A 1 107 ? 1.669 -5.815 -6.755 1.00 98.69 107 ALA A C 1
ATOM 803 O O . ALA A 1 107 ? 0.686 -5.212 -7.188 1.00 98.69 107 ALA A O 1
ATOM 804 N N . GLU A 1 108 ? 1.773 -6.201 -5.492 1.00 98.75 108 GLU A N 1
ATOM 805 C CA . GLU A 1 108 ? 0.810 -5.842 -4.465 1.00 98.75 108 GLU A CA 1
ATOM 806 C C . GLU A 1 108 ? 0.941 -4.371 -4.050 1.00 98.75 108 GLU A C 1
ATOM 808 O O . GLU A 1 108 ? 1.983 -3.730 -4.193 1.00 98.75 108 GLU A O 1
ATOM 813 N N . ALA A 1 109 ? -0.147 -3.813 -3.517 1.00 98.44 109 ALA A N 1
ATOM 814 C CA . ALA A 1 109 ? -0.268 -2.378 -3.273 1.00 98.44 109 ALA A CA 1
ATOM 815 C C . ALA A 1 109 ? 0.696 -1.828 -2.205 1.00 98.44 109 ALA A C 1
ATOM 817 O O . ALA A 1 109 ? 0.962 -0.623 -2.185 1.00 98.44 109 ALA A O 1
ATOM 818 N N . GLY A 1 110 ? 1.213 -2.688 -1.324 1.00 98.50 110 GLY A N 1
ATOM 819 C CA . GLY A 1 110 ? 2.156 -2.322 -0.269 1.00 98.50 110 GLY A CA 1
ATOM 820 C C . GLY A 1 110 ? 3.592 -2.136 -0.740 1.00 98.50 110 GLY A C 1
ATOM 821 O O . GLY A 1 110 ? 4.413 -1.629 0.026 1.00 98.50 110 GLY A O 1
ATOM 822 N N . VAL A 1 111 ? 3.914 -2.541 -1.969 1.00 98.81 111 VAL A N 1
ATOM 823 C CA . VAL A 1 111 ? 5.266 -2.503 -2.533 1.00 98.81 111 VAL A CA 1
ATOM 824 C C . VAL A 1 111 ? 5.788 -1.064 -2.653 1.00 98.81 111 VAL A C 1
ATOM 826 O O . VAL A 1 111 ? 5.058 -0.121 -2.973 1.00 98.81 111 VAL A O 1
ATOM 829 N N . THR A 1 112 ? 7.077 -0.891 -2.380 1.00 98.81 112 THR A N 1
ATOM 830 C CA . THR A 1 112 ? 7.845 0.345 -2.586 1.00 98.81 112 THR A CA 1
ATOM 831 C C . THR A 1 112 ? 8.603 0.302 -3.909 1.00 98.81 112 THR A C 1
ATOM 833 O O . THR A 1 112 ? 8.837 -0.773 -4.461 1.00 98.81 112 THR A O 1
ATOM 836 N N . TRP A 1 113 ? 9.025 1.460 -4.421 1.00 98.56 113 TRP A N 1
ATOM 837 C CA . TRP A 1 113 ? 9.815 1.510 -5.655 1.00 98.56 113 TRP A CA 1
ATOM 838 C C . TRP A 1 113 ? 11.133 0.737 -5.553 1.00 98.56 113 TRP A C 1
ATOM 840 O O . TRP A 1 113 ? 11.477 0.050 -6.501 1.00 98.56 113 TRP A O 1
ATOM 850 N N . ALA A 1 114 ? 11.818 0.740 -4.402 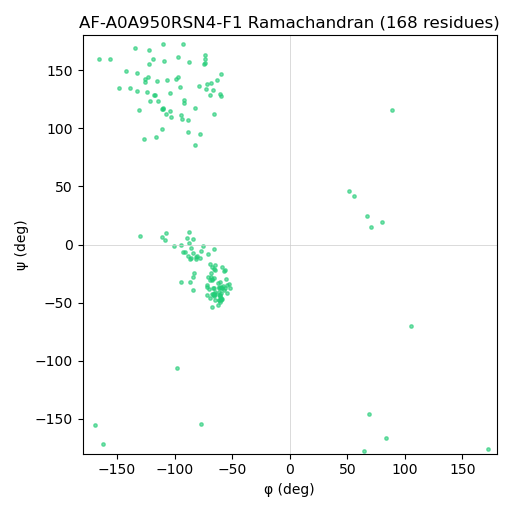1.00 98.50 114 ALA A N 1
ATOM 851 C CA . ALA A 1 114 ? 13.017 -0.088 -4.224 1.00 98.50 114 ALA A CA 1
ATOM 852 C C . ALA A 1 114 ? 12.746 -1.587 -4.408 1.00 98.50 114 ALA A C 1
ATOM 854 O O . ALA A 1 114 ? 13.512 -2.264 -5.087 1.00 98.50 114 ALA A O 1
ATOM 855 N N . GLU A 1 115 ? 11.677 -2.104 -3.802 1.00 98.75 115 GLU A N 1
ATOM 856 C CA . GLU A 1 115 ? 11.307 -3.520 -3.912 1.00 98.75 115 GLU A CA 1
ATOM 857 C C . GLU A 1 115 ? 10.914 -3.869 -5.355 1.00 98.75 115 GLU A C 1
ATOM 859 O O . GLU A 1 115 ? 11.378 -4.862 -5.908 1.00 98.75 115 GLU A O 1
ATOM 864 N N . PHE A 1 116 ? 10.110 -3.014 -5.991 1.00 98.81 116 PHE A N 1
ATOM 865 C CA . PHE A 1 116 ? 9.692 -3.188 -7.380 1.00 98.81 116 PHE A CA 1
ATOM 866 C C . PHE A 1 116 ? 10.879 -3.172 -8.354 1.00 98.81 116 PHE A C 1
ATOM 868 O O . PHE A 1 116 ? 10.990 -4.040 -9.225 1.00 98.81 116 PHE A O 1
ATOM 875 N N . ASP A 1 117 ? 11.773 -2.194 -8.20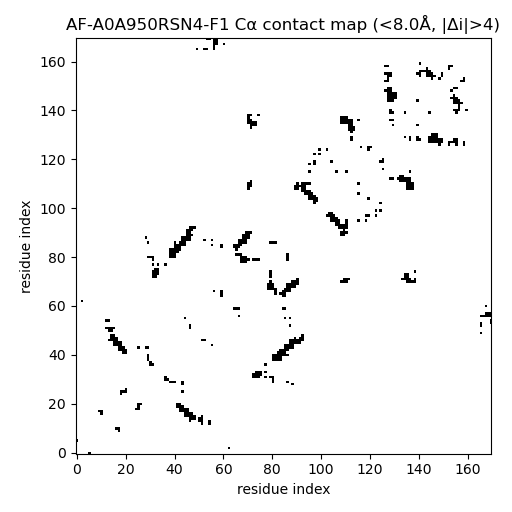9 1.00 98.69 117 ASP A N 1
ATOM 876 C CA . ASP A 1 117 ? 12.943 -2.039 -9.069 1.00 98.69 117 ASP A CA 1
ATOM 877 C C . ASP A 1 117 ? 13.904 -3.217 -8.886 1.00 98.69 117 ASP A C 1
ATOM 879 O O . ASP A 1 117 ? 14.377 -3.766 -9.876 1.00 98.69 117 ASP A O 1
ATOM 883 N N . ALA A 1 118 ? 14.151 -3.661 -7.648 1.00 98.56 118 ALA A N 1
ATOM 884 C CA . ALA A 1 118 ? 15.016 -4.809 -7.378 1.00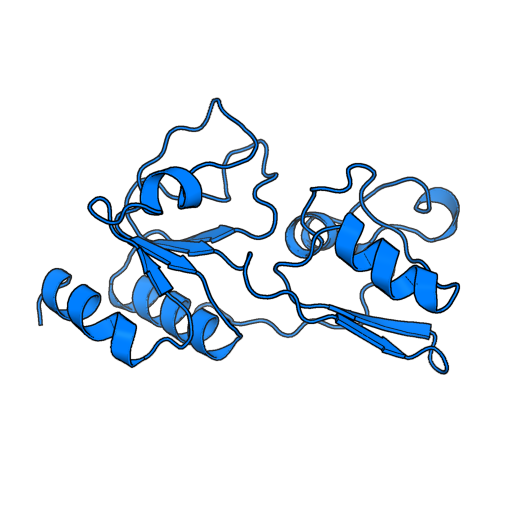 98.56 118 ALA A CA 1
ATOM 885 C C . ALA A 1 118 ? 14.501 -6.093 -8.053 1.00 98.56 118 ALA A C 1
ATOM 887 O O . ALA A 1 118 ? 15.264 -6.777 -8.740 1.00 98.56 118 ALA A O 1
ATOM 888 N N . GLU A 1 119 ? 13.206 -6.392 -7.912 1.00 98.62 119 GLU A N 1
ATOM 889 C CA . GLU A 1 119 ? 12.596 -7.585 -8.509 1.00 98.62 119 GLU A CA 1
ATOM 890 C C . GLU A 1 119 ? 12.563 -7.522 -10.040 1.00 98.62 119 GLU A C 1
ATOM 892 O O . GLU A 1 119 ? 12.870 -8.501 -10.716 1.00 98.62 119 GLU A O 1
ATOM 897 N N . THR A 1 120 ? 12.226 -6.370 -10.626 1.00 98.75 120 THR A N 1
ATOM 898 C CA . THR A 1 120 ? 12.174 -6.234 -12.092 1.00 98.75 120 THR A CA 1
ATOM 899 C C . THR A 1 120 ? 13.566 -6.219 -12.727 1.00 98.75 120 THR A C 1
ATOM 901 O O . THR A 1 120 ? 13.770 -6.844 -13.776 1.00 98.75 120 THR A O 1
ATOM 904 N N . GLN A 1 121 ? 14.556 -5.606 -12.071 1.00 98.50 121 GLN A N 1
ATOM 905 C CA . GLN A 1 121 ? 15.934 -5.579 -12.561 1.00 98.50 121 GLN A CA 1
ATOM 906 C C . GLN A 1 121 ? 16.618 -6.945 -12.522 1.00 98.50 121 GLN A C 1
ATOM 908 O O . GLN A 1 121 ? 17.488 -7.188 -13.360 1.00 98.50 121 GLN A O 1
ATOM 913 N N . ALA A 1 122 ? 16.193 -7.872 -11.655 1.00 98.38 122 ALA A N 1
ATOM 914 C CA . ALA A 1 122 ? 16.664 -9.261 -11.689 1.00 98.38 122 ALA A CA 1
ATOM 915 C C . ALA A 1 122 ? 16.406 -9.946 -13.049 1.00 98.38 122 ALA A C 1
ATOM 917 O O . ALA A 1 122 ? 17.113 -10.882 -13.421 1.00 98.38 122 ALA A O 1
ATOM 918 N N . PHE A 1 123 ? 15.438 -9.439 -13.822 1.00 98.50 123 PHE A N 1
ATOM 919 C CA . PHE A 1 123 ? 15.108 -9.894 -15.175 1.00 98.50 123 PHE A CA 1
ATOM 920 C C . PHE A 1 123 ? 15.535 -8.906 -16.273 1.00 98.50 123 PHE A C 1
ATOM 922 O O . PHE A 1 123 ? 15.145 -9.067 -17.429 1.00 98.50 123 PHE A O 1
ATOM 929 N N . GLY A 1 124 ? 16.312 -7.871 -15.937 1.00 98.44 124 GLY A N 1
ATOM 930 C CA . GLY A 1 124 ? 16.707 -6.816 -16.875 1.00 98.44 124 GLY A CA 1
ATOM 931 C C . GLY A 1 124 ? 15.539 -5.940 -17.346 1.00 98.44 124 GLY A C 1
ATOM 932 O O . GLY A 1 124 ? 15.599 -5.372 -18.438 1.00 98.44 124 GLY A O 1
ATOM 933 N N . LEU A 1 125 ? 14.465 -5.854 -16.557 1.00 98.62 125 LEU A N 1
ATOM 934 C CA . LEU A 1 125 ? 13.270 -5.069 -16.859 1.00 98.62 125 LEU A CA 1
ATOM 935 C C . LEU A 1 125 ? 13.160 -3.845 -15.946 1.00 98.62 125 LEU A C 1
ATOM 937 O O . LEU A 1 125 ? 13.720 -3.808 -14.855 1.00 98.62 125 LEU A O 1
ATOM 941 N N . ALA A 1 126 ? 12.415 -2.845 -16.412 1.00 98.25 126 ALA A N 1
ATOM 942 C CA . ALA A 1 126 ? 12.023 -1.667 -15.648 1.00 98.25 126 ALA A CA 1
ATOM 943 C C . ALA A 1 126 ? 10.747 -1.064 -16.254 1.00 98.25 126 ALA A C 1
ATOM 945 O O . ALA A 1 126 ? 10.454 -1.276 -17.435 1.00 98.25 126 ALA A O 1
ATOM 946 N N . THR A 1 127 ? 10.026 -0.270 -15.464 1.00 97.88 127 THR A N 1
ATOM 947 C CA . THR A 1 127 ? 8.999 0.658 -15.956 1.00 97.88 127 THR A CA 1
ATOM 948 C C . THR A 1 127 ? 9.156 2.016 -15.278 1.00 97.88 127 THR A C 1
ATOM 950 O O . THR A 1 127 ? 9.938 2.177 -14.345 1.00 97.88 127 THR A O 1
ATOM 953 N N . THR A 1 128 ? 8.445 3.019 -15.776 1.00 97.31 128 THR A N 1
ATOM 954 C CA . THR A 1 128 ? 8.449 4.376 -15.225 1.00 97.31 128 THR A CA 1
ATOM 955 C C . THR A 1 128 ? 7.791 4.443 -13.840 1.00 97.31 128 THR A C 1
ATOM 957 O O . THR A 1 128 ? 6.764 3.814 -13.580 1.00 97.31 128 THR A O 1
ATOM 960 N N . GLY A 1 129 ? 8.391 5.213 -12.931 1.00 96.38 129 GLY A N 1
ATOM 961 C CA . GLY A 1 129 ? 8.108 5.163 -11.496 1.00 96.38 129 GLY A CA 1
ATOM 962 C C . GLY A 1 129 ? 8.578 6.394 -10.736 1.00 96.38 129 GLY A C 1
ATOM 963 O O . GLY A 1 129 ? 8.994 7.379 -11.340 1.00 96.38 129 GLY A O 1
ATOM 964 N N . GLY A 1 130 ? 8.513 6.341 -9.406 1.00 96.38 130 GLY A N 1
ATOM 965 C CA . GLY A 1 130 ? 8.994 7.405 -8.527 1.00 96.38 130 GLY A CA 1
ATOM 966 C C . GLY A 1 130 ? 10.518 7.460 -8.423 1.00 96.38 130 GLY A C 1
ATOM 967 O O . GLY A 1 130 ? 11.207 6.464 -8.596 1.00 96.38 130 GLY A O 1
ATOM 968 N N . VAL A 1 131 ? 11.056 8.638 -8.095 1.00 97.56 131 VAL A N 1
ATOM 969 C CA . VAL A 1 131 ? 12.512 8.840 -7.933 1.00 97.56 131 VAL A CA 1
ATOM 970 C C . VAL A 1 131 ? 13.032 8.515 -6.527 1.00 97.56 131 VAL A C 1
ATOM 972 O O . VAL A 1 131 ? 14.241 8.439 -6.329 1.00 97.56 131 VAL A O 1
ATOM 975 N N . VAL A 1 132 ? 12.137 8.350 -5.545 1.00 98.00 132 VAL A N 1
ATOM 976 C CA . VAL A 1 132 ? 12.475 8.050 -4.144 1.00 98.00 132 VAL A CA 1
ATOM 977 C C . VAL A 1 132 ? 12.068 6.618 -3.816 1.00 98.00 132 VAL A C 1
ATOM 979 O O . VAL A 1 132 ? 10.879 6.299 -3.782 1.00 98.00 132 VAL A O 1
ATOM 982 N N . SER A 1 133 ? 13.061 5.790 -3.501 1.00 98.25 133 SER A N 1
ATOM 983 C CA . SER A 1 133 ? 12.951 4.344 -3.277 1.00 98.25 133 SER A CA 1
ATOM 984 C C . SER A 1 133 ? 11.896 3.910 -2.255 1.00 98.25 133 SER A C 1
ATOM 986 O O . SER A 1 133 ? 11.272 2.870 -2.434 1.00 98.25 133 SER A O 1
ATOM 988 N N . THR A 1 134 ? 11.667 4.694 -1.200 1.00 97.94 134 THR A N 1
ATOM 989 C CA . THR A 1 134 ? 10.694 4.371 -0.139 1.00 97.94 134 THR A CA 1
ATOM 990 C C . THR A 1 134 ? 9.249 4.697 -0.521 1.00 97.94 134 THR A C 1
ATOM 992 O O . THR A 1 134 ? 8.317 4.319 0.188 1.00 97.94 134 THR A O 1
ATOM 995 N N . THR A 1 135 ? 9.034 5.398 -1.638 1.00 98.56 135 THR A N 1
ATOM 996 C CA . THR A 1 135 ? 7.687 5.758 -2.086 1.00 98.56 135 THR A CA 1
ATOM 997 C C . THR A 1 135 ? 6.921 4.498 -2.489 1.00 98.56 135 THR A C 1
ATOM 999 O O . THR A 1 135 ? 7.440 3.650 -3.210 1.00 98.56 135 THR A O 1
ATOM 1002 N N . GLY A 1 136 ? 5.678 4.371 -2.021 1.00 98.62 136 GLY A N 1
ATOM 1003 C CA . GLY A 1 136 ? 4.809 3.245 -2.371 1.00 98.62 136 GLY A CA 1
ATOM 1004 C C . GLY A 1 136 ? 4.328 3.324 -3.819 1.00 98.62 136 GLY A C 1
ATOM 1005 O O . GLY A 1 136 ? 3.922 4.399 -4.273 1.00 98.62 136 GLY A O 1
ATOM 1006 N N . ILE A 1 137 ? 4.320 2.192 -4.525 1.00 98.56 137 ILE A N 1
ATOM 1007 C CA . ILE A 1 137 ? 3.981 2.147 -5.954 1.00 98.56 137 ILE A CA 1
ATOM 1008 C C . ILE A 1 137 ? 2.515 2.508 -6.209 1.00 98.56 137 ILE A C 1
ATOM 1010 O O . ILE A 1 137 ? 2.219 3.220 -7.167 1.00 98.56 137 ILE A O 1
ATOM 1014 N N . ALA A 1 138 ? 1.600 2.079 -5.332 1.00 98.25 138 ALA A N 1
ATOM 1015 C CA . ALA A 1 138 ? 0.164 2.233 -5.549 1.00 98.25 138 ALA A CA 1
ATOM 1016 C C . ALA A 1 138 ? -0.258 3.706 -5.509 1.00 98.25 138 ALA A C 1
ATOM 1018 O O . ALA A 1 138 ? -0.824 4.217 -6.470 1.00 98.25 138 ALA A O 1
ATOM 1019 N N . GLY A 1 139 ? 0.081 4.415 -4.427 1.00 98.06 139 GLY A N 1
ATOM 1020 C CA . GLY A 1 139 ? -0.281 5.827 -4.275 1.00 98.06 139 GLY A CA 1
ATOM 1021 C C . GLY A 1 139 ? 0.327 6.722 -5.359 1.00 98.06 139 GLY A C 1
ATOM 1022 O O . GLY A 1 139 ? -0.341 7.633 -5.838 1.00 98.06 139 GLY A O 1
ATOM 1023 N N . LEU A 1 140 ? 1.568 6.445 -5.777 1.00 98.62 140 LEU A N 1
ATOM 1024 C CA . LEU A 1 140 ? 2.221 7.205 -6.844 1.00 98.62 140 LEU A CA 1
ATOM 1025 C C . LEU A 1 140 ? 1.575 6.942 -8.210 1.00 98.62 140 LEU A C 1
ATOM 1027 O O . LEU A 1 140 ? 1.289 7.890 -8.935 1.00 98.62 140 LEU A O 1
ATOM 1031 N N . THR A 1 141 ? 1.311 5.676 -8.538 1.00 98.62 141 THR A N 1
ATOM 1032 C CA . THR A 1 141 ? 0.720 5.286 -9.828 1.00 98.62 141 THR A CA 1
ATOM 1033 C C . THR A 1 141 ? -0.716 5.787 -9.963 1.00 98.62 141 THR A C 1
ATOM 1035 O O . THR A 1 141 ? -1.072 6.341 -10.997 1.00 98.62 141 THR A O 1
ATOM 1038 N N . LEU A 1 142 ? -1.532 5.682 -8.907 1.00 98.06 142 LEU A N 1
ATOM 1039 C CA . LEU A 1 142 ? -2.913 6.189 -8.906 1.00 98.06 142 LEU A CA 1
ATOM 1040 C C . LEU A 1 142 ? -2.988 7.722 -9.028 1.00 98.06 142 LEU A C 1
ATOM 1042 O O . LEU A 1 142 ? -4.006 8.252 -9.462 1.00 98.06 142 LEU A O 1
ATOM 1046 N N . GLY A 1 143 ? -1.913 8.435 -8.678 1.00 97.75 143 GLY A N 1
ATOM 1047 C CA . GLY A 1 143 ? -1.763 9.874 -8.910 1.00 97.75 143 GLY A CA 1
ATOM 1048 C C . GLY A 1 143 ? -1.138 10.241 -10.264 1.00 97.75 143 GLY A C 1
ATOM 1049 O O . GLY A 1 143 ? -0.827 11.410 -10.481 1.00 97.75 143 GLY A O 1
ATOM 1050 N N . GLY A 1 144 ? -0.897 9.270 -11.151 1.00 98.38 144 GLY A N 1
ATOM 1051 C CA . GLY A 1 144 ? -0.180 9.435 -12.417 1.00 98.38 144 GLY A CA 1
ATOM 1052 C C . GLY A 1 144 ? 1.228 8.848 -12.346 1.00 98.38 144 GLY A C 1
ATOM 1053 O O . GLY A 1 144 ? 1.503 7.813 -12.944 1.00 98.38 144 GLY A O 1
ATOM 1054 N N . GLY A 1 145 ? 2.111 9.485 -11.578 1.00 97.75 145 GLY A N 1
ATOM 1055 C CA . GLY A 1 145 ? 3.456 8.976 -11.304 1.00 97.75 145 GLY A CA 1
ATOM 1056 C C . GLY A 1 145 ? 4.515 9.403 -12.318 1.00 97.75 145 GLY A C 1
ATOM 1057 O O . GLY A 1 145 ? 4.466 9.041 -13.490 1.00 97.75 145 GLY A O 1
ATOM 1058 N N . ILE A 1 146 ? 5.493 10.180 -11.847 1.00 98.12 146 ILE A N 1
ATOM 1059 C CA . ILE A 1 146 ? 6.570 10.765 -12.654 1.00 98.12 146 ILE A CA 1
ATOM 1060 C C . ILE A 1 146 ? 7.918 10.375 -12.046 1.00 98.12 146 ILE A C 1
ATOM 1062 O O . ILE A 1 146 ? 8.108 10.459 -10.831 1.00 98.12 146 ILE A O 1
ATOM 1066 N N . GLY A 1 147 ? 8.880 10.060 -12.912 1.00 97.38 147 GLY A N 1
ATOM 1067 C CA . GLY A 1 147 ? 10.287 9.938 -12.540 1.00 97.38 147 GLY A CA 1
ATOM 1068 C C . GLY A 1 147 ? 11.209 9.834 -13.743 1.00 97.38 147 GLY A C 1
ATOM 1069 O O . GLY A 1 147 ? 10.878 10.312 -14.830 1.00 97.38 147 GLY A O 1
ATOM 1070 N N . TRP A 1 148 ? 12.380 9.224 -13.550 1.00 97.94 148 TRP A N 1
ATOM 1071 C CA . TRP A 1 148 ? 13.493 9.259 -14.509 1.00 97.94 148 TRP A CA 1
ATOM 1072 C C . TRP A 1 148 ? 13.121 8.790 -15.916 1.00 97.94 148 TRP A C 1
ATOM 1074 O O . TRP A 1 148 ? 13.501 9.407 -16.908 1.00 97.94 148 TRP A O 1
ATOM 1084 N N . LEU A 1 149 ? 12.340 7.717 -15.994 1.00 98.00 149 LEU A N 1
ATOM 1085 C CA . LEU A 1 149 ? 11.966 7.059 -17.241 1.00 98.00 149 LEU A CA 1
ATOM 1086 C C . LEU A 1 149 ? 10.761 7.712 -17.937 1.00 98.00 149 LEU A C 1
ATOM 1088 O O . LEU A 1 149 ? 10.455 7.376 -19.081 1.00 98.00 149 LEU A O 1
ATOM 1092 N N . SER A 1 150 ? 10.109 8.684 -17.293 1.00 97.81 150 SER A N 1
ATOM 1093 C CA . SER A 1 150 ? 8.819 9.194 -17.765 1.00 97.81 150 SER A CA 1
ATOM 1094 C C . SER A 1 150 ? 8.876 9.947 -19.088 1.00 97.81 150 SER A C 1
ATOM 1096 O O . SER A 1 150 ? 7.954 9.874 -19.893 1.00 97.81 150 SER A O 1
ATOM 1098 N N . ARG A 1 151 ? 9.999 10.610 -19.379 1.00 97.88 151 ARG A N 1
ATOM 1099 C CA . ARG A 1 151 ? 10.200 11.279 -20.673 1.00 97.88 151 ARG A CA 1
ATOM 1100 C C . ARG A 1 151 ? 10.264 10.305 -21.84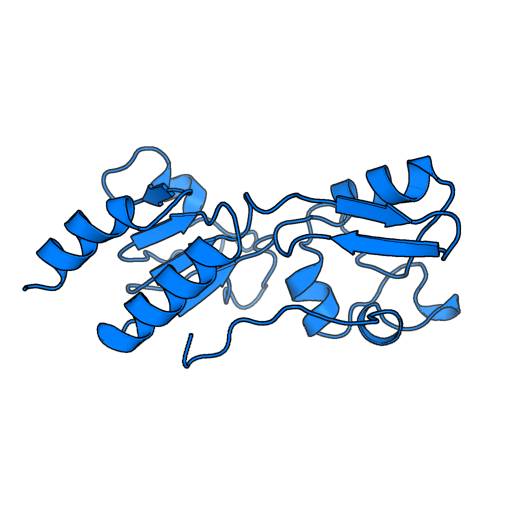9 1.00 97.88 151 ARG A C 1
ATOM 1102 O O . ARG A 1 151 ? 9.955 10.708 -22.964 1.00 97.88 151 ARG A O 1
ATOM 1109 N N . ALA A 1 152 ? 10.713 9.075 -21.610 1.00 98.00 152 ALA A N 1
ATOM 1110 C CA . ALA A 1 152 ? 10.848 8.053 -22.643 1.00 98.00 152 ALA A CA 1
ATOM 1111 C C . ALA A 1 152 ? 9.612 7.146 -22.729 1.00 98.00 152 ALA A C 1
ATOM 1113 O O . ALA A 1 152 ? 9.283 6.691 -23.821 1.00 98.00 152 ALA A O 1
ATOM 1114 N N . TYR A 1 153 ? 8.935 6.899 -21.601 1.00 98.12 153 TYR A N 1
ATOM 1115 C CA . TYR A 1 153 ? 7.903 5.860 -21.494 1.00 98.12 153 TYR A CA 1
ATOM 1116 C C . TYR A 1 153 ? 6.573 6.326 -20.875 1.00 98.12 153 TYR A C 1
ATOM 1118 O O . TYR A 1 153 ? 5.707 5.495 -20.636 1.00 98.12 153 TYR A O 1
ATOM 1126 N N . GLY A 1 154 ? 6.381 7.623 -20.620 1.00 98.44 154 GLY A N 1
ATOM 1127 C CA . GLY A 1 154 ? 5.145 8.167 -20.040 1.00 98.44 154 GLY A CA 1
ATOM 1128 C C . GLY A 1 154 ? 5.073 8.088 -18.510 1.00 98.44 154 GLY A C 1
ATOM 1129 O O . GLY A 1 154 ? 6.069 7.872 -17.816 1.00 98.44 154 GLY A O 1
ATOM 1130 N N . LEU A 1 155 ? 3.888 8.307 -17.954 1.00 98.62 155 LEU A N 1
ATOM 1131 C CA . LEU A 1 155 ? 3.608 8.191 -16.524 1.00 98.62 155 LEU A CA 1
ATOM 1132 C C . LEU A 1 155 ? 3.563 6.725 -16.072 1.00 98.62 155 LEU A C 1
ATOM 1134 O O . LEU A 1 155 ? 3.377 5.816 -16.884 1.00 98.62 155 LEU A O 1
ATOM 1138 N N . SER A 1 156 ? 3.670 6.475 -14.763 1.00 98.56 156 SER A N 1
ATOM 1139 C CA . SER A 1 156 ? 3.439 5.126 -14.212 1.00 98.56 156 SER A CA 1
ATOM 1140 C C . SER A 1 156 ? 2.042 4.624 -14.580 1.00 98.56 156 SER A C 1
ATOM 1142 O O . SER A 1 156 ? 1.884 3.472 -14.976 1.00 98.56 156 SER A O 1
ATOM 1144 N N . ALA A 1 157 ? 1.050 5.516 -14.541 1.00 98.38 157 ALA A N 1
ATOM 1145 C CA . ALA A 1 157 ? -0.314 5.248 -14.978 1.00 98.38 157 ALA A CA 1
ATOM 1146 C C . ALA A 1 157 ? -0.419 4.896 -16.472 1.00 98.38 157 ALA A C 1
ATOM 1148 O O . ALA A 1 157 ? -1.236 4.052 -16.822 1.00 98.38 157 ALA A O 1
ATOM 1149 N N . ASP A 1 158 ? 0.433 5.458 -17.338 1.00 98.69 158 ASP A N 1
ATOM 1150 C CA . ASP A 1 158 ? 0.427 5.148 -18.779 1.00 98.69 158 ASP A CA 1
ATOM 1151 C C . ASP A 1 158 ? 0.910 3.714 -19.068 1.00 98.69 158 ASP A C 1
ATOM 1153 O O . ASP A 1 158 ? 0.681 3.183 -20.152 1.00 98.69 158 ASP A O 1
ATOM 1157 N N . ASN A 1 159 ? 1.577 3.078 -18.099 1.00 98.44 159 ASN A N 1
ATOM 1158 C CA . ASN A 1 159 ? 2.104 1.715 -18.197 1.00 98.44 159 ASN A CA 1
ATOM 1159 C C . ASN A 1 159 ? 1.310 0.710 -17.344 1.00 98.44 159 ASN A C 1
ATOM 1161 O O . ASN A 1 159 ? 1.684 -0.463 -17.256 1.00 98.44 159 ASN A O 1
ATOM 1165 N N . LEU A 1 160 ? 0.223 1.147 -16.700 1.00 98.56 160 LEU A N 1
ATOM 1166 C CA . LEU A 1 160 ? -0.620 0.292 -15.874 1.00 98.56 160 LEU A CA 1
ATOM 1167 C C . LEU A 1 160 ? -1.608 -0.486 -16.748 1.00 98.56 160 LEU A C 1
ATOM 1169 O O . LEU A 1 160 ? -2.474 0.093 -17.396 1.00 98.56 160 LEU A O 1
ATOM 1173 N N . LEU A 1 161 ? -1.502 -1.815 -16.738 1.00 98.69 161 LEU A N 1
ATOM 1174 C CA . LEU A 1 161 ? -2.349 -2.678 -17.571 1.00 98.69 161 LEU A CA 1
ATOM 1175 C C . LEU A 1 161 ? -3.710 -2.981 -16.932 1.00 98.69 161 LEU A C 1
ATOM 1177 O O . LEU A 1 161 ? -4.722 -3.065 -17.623 1.00 98.69 161 LEU A O 1
ATOM 1181 N N . SER A 1 162 ? -3.734 -3.192 -15.617 1.00 98.50 162 SER A N 1
ATOM 1182 C CA . SER A 1 162 ? -4.935 -3.570 -14.869 1.00 98.50 162 SER A CA 1
ATOM 1183 C C . SER A 1 162 ? -4.720 -3.390 -13.371 1.00 98.50 162 SER A C 1
ATOM 1185 O O . SER A 1 162 ? -3.580 -3.438 -12.904 1.00 98.50 162 SER A O 1
ATOM 1187 N N . VAL A 1 163 ? -5.813 -3.297 -12.616 1.00 98.50 163 VAL A N 1
ATOM 1188 C CA . VAL A 1 163 ? -5.811 -3.337 -11.150 1.00 98.50 163 VAL A CA 1
ATOM 1189 C C . VAL A 1 163 ? -6.880 -4.293 -10.645 1.00 98.50 163 VAL A C 1
ATOM 1191 O O . VAL A 1 163 ? -7.951 -4.402 -11.238 1.00 98.50 163 VAL A O 1
ATO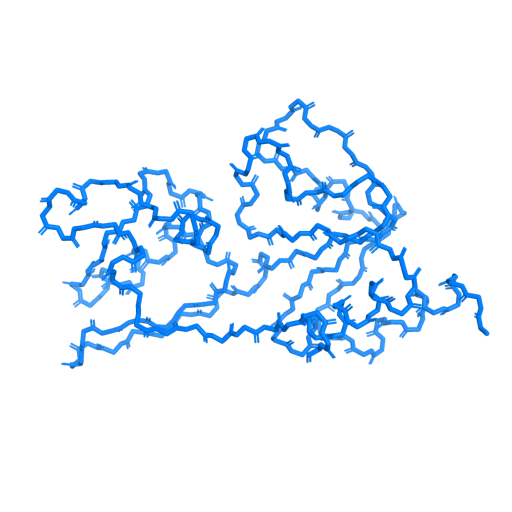M 1194 N N . ASP A 1 164 ? -6.596 -4.925 -9.514 1.00 98.12 164 ASP A N 1
ATOM 1195 C CA . ASP A 1 164 ? -7.625 -5.517 -8.670 1.00 98.12 164 ASP A CA 1
ATOM 1196 C C . ASP A 1 164 ? -8.020 -4.446 -7.648 1.00 98.12 164 ASP A C 1
ATOM 1198 O O . ASP A 1 164 ? -7.162 -3.934 -6.924 1.00 98.12 164 ASP A O 1
ATOM 1202 N N . ILE A 1 165 ? -9.300 -4.076 -7.617 1.00 98.44 165 ILE A N 1
ATOM 1203 C CA . ILE A 1 165 ? -9.815 -2.996 -6.772 1.00 98.44 165 ILE A CA 1
ATOM 1204 C C . ILE A 1 165 ? -10.945 -3.516 -5.886 1.00 98.44 165 ILE A C 1
ATOM 1206 O O . ILE A 1 165 ? -11.859 -4.176 -6.370 1.00 98.44 165 ILE A O 1
ATOM 1210 N N . VAL A 1 166 ? -10.862 -3.212 -4.591 1.00 98.56 166 VAL A N 1
ATOM 1211 C CA . VAL A 1 166 ? -11.967 -3.381 -3.640 1.00 98.56 166 VAL A CA 1
ATOM 1212 C C . VAL A 1 166 ? -12.731 -2.067 -3.605 1.00 98.56 166 VAL A C 1
ATOM 1214 O O . VAL A 1 166 ? -12.135 -1.008 -3.383 1.00 98.56 166 VAL A O 1
ATOM 1217 N N . THR A 1 167 ? -14.028 -2.124 -3.874 1.00 98.44 167 THR A N 1
ATOM 1218 C CA . THR A 1 167 ? -14.903 -0.953 -3.928 1.00 98.44 167 THR A CA 1
ATOM 1219 C C . THR A 1 167 ? -15.560 -0.712 -2.571 1.00 98.44 167 THR A C 1
ATOM 1221 O O . THR A 1 167 ? -15.406 -1.486 -1.632 1.00 98.44 167 THR A O 1
ATOM 1224 N N . ALA A 1 168 ? -16.262 0.412 -2.412 1.00 97.75 168 ALA A N 1
ATOM 1225 C CA . ALA A 1 168 ? -16.871 0.776 -1.127 1.00 97.75 168 ALA A CA 1
ATOM 1226 C C . ALA A 1 168 ? -17.988 -0.193 -0.676 1.00 97.75 168 ALA A C 1
ATOM 1228 O O . ALA A 1 168 ? -18.377 -0.201 0.492 1.00 97.75 168 ALA A O 1
ATOM 1229 N N . ASP A 1 169 ? -18.523 -0.995 -1.592 1.00 95.81 169 ASP A N 1
ATOM 1230 C CA . ASP A 1 169 ? -19.486 -2.066 -1.340 1.00 95.81 169 ASP A CA 1
ATOM 1231 C C . ASP A 1 169 ? -18.841 -3.413 -0.952 1.00 95.81 169 ASP A C 1
ATOM 1233 O O . ASP A 1 169 ? -19.573 -4.315 -0.530 1.00 95.81 169 ASP A O 1
ATOM 1237 N N . GLY A 1 170 ? -17.508 -3.505 -0.944 1.00 89.69 170 GLY A N 1
ATOM 1238 C CA . GLY A 1 170 ? -16.735 -4.684 -0.536 1.00 89.69 170 GLY A CA 1
ATOM 1239 C C . GLY A 1 170 ? -16.139 -5.437 -1.713 1.00 89.69 170 GLY A C 1
ATOM 1240 O O . GLY A 1 170 ? -15.864 -6.641 -1.513 1.00 89.69 170 GLY A O 1
#

Solvent-accessible surface area (backbone atoms only — not comparable to full-atom values): 9357 Å² total; per-residue (Å²): 131,55,70,70,55,50,63,69,52,48,56,82,70,36,85,39,47,75,34,36,87,88,40,90,61,30,69,65,70,53,58,44,69,42,79,88,57,87,55,57,40,57,30,37,37,38,21,57,43,69,67,28,49,31,49,50,41,40,50,30,58,77,68,71,37,56,71,15,60,17,37,42,25,65,40,81,89,39,60,38,45,20,72,36,34,32,19,42,31,28,55,66,21,62,56,72,48,78,38,79,90,80,70,46,72,51,68,36,54,14,28,25,39,46,60,51,49,56,62,34,44,78,71,78,42,83,78,36,34,66,81,50,49,68,37,14,47,43,67,40,29,79,72,34,27,63,33,88,44,21,88,82,62,39,33,22,44,75,69,59,87,79,81,91,78,78,53,87,93,71